Protein AF-A0A966WQX8-F1 (afdb_monomer_lite)

Foldseek 3Di:
DDDDDDDDPPPPDPPPDQDPVRLVVVQCVLPVPDAGQDDDDPPDGRSDGDHHPDDPPPPPVPVCPCPPPDDDDPDDDAADPQWDWDDDPDPPDTDTDGD

Sequence (99 aa):
MIMLAGPALAQRAAAPRPTSAAMEAARRYLCPHGGTPQRAVNGRRGGRCVPATGGFGDDSELRGWDTGLPAPNRAQIPCPVGTQAAPSAQPGAVRCVPG

Secondary structure (DSSP, 8-state):
--------------PPPPPHHHHHHHHHHH-TTSSEEPP-STT----PEEP-SS-S-S-TTTSSTTTTPPP---PPPPPPTTEEEEE-SSTT-EEEEE-

Radius of gyration: 25.57 Å; chains: 1; bounding box: 90×27×42 Å

Structure (mmCIF, N/CA/C/O backbone):
data_AF-A0A966WQX8-F1
#
_entry.id   AF-A0A966WQX8-F1
#
loop_
_atom_site.group_PDB
_atom_site.id
_atom_site.type_symbol
_atom_site.label_atom_id
_atom_site.label_alt_id
_atom_site.label_comp_id
_atom_site.label_asym_id
_atom_site.label_entity_id
_atom_site.label_seq_id
_atom_site.pdbx_PDB_ins_code
_atom_site.Cartn_x
_atom_site.Cartn_y
_atom_site.Cartn_z
_atom_site.occupancy
_atom_site.B_iso_or_equiv
_atom_site.auth_seq_id
_atom_site.auth_comp_id
_atom_site.auth_asym_id
_atom_site.auth_atom_id
_atom_site.pdbx_PDB_model_num
ATOM 1 N N . MET A 1 1 ? 69.005 -3.332 11.537 1.00 46.19 1 MET A N 1
ATOM 2 C CA . MET A 1 1 ? 67.608 -3.676 11.897 1.00 46.19 1 MET A CA 1
ATOM 3 C C . MET A 1 1 ? 66.947 -2.366 12.306 1.00 46.19 1 MET A C 1
ATOM 5 O O . MET A 1 1 ? 67.558 -1.670 13.093 1.00 46.19 1 MET A O 1
ATOM 9 N N . ILE A 1 2 ? 65.823 -1.888 11.772 1.00 46.59 2 ILE A N 1
ATOM 10 C CA . ILE A 1 2 ? 64.585 -2.542 11.329 1.00 46.59 2 ILE A CA 1
ATOM 11 C C . ILE A 1 2 ? 64.012 -1.714 10.154 1.00 46.59 2 ILE A C 1
ATOM 13 O O . ILE A 1 2 ? 63.853 -0.505 10.292 1.00 46.59 2 ILE A O 1
ATOM 17 N N . MET A 1 3 ? 63.703 -2.347 9.013 1.00 43.41 3 MET A N 1
ATOM 18 C CA . MET A 1 3 ? 62.809 -1.774 7.994 1.00 43.41 3 MET A CA 1
ATOM 19 C C . MET A 1 3 ? 61.364 -2.031 8.431 1.00 43.41 3 MET A C 1
ATOM 21 O O . MET A 1 3 ? 61.004 -3.182 8.672 1.00 43.41 3 MET A O 1
ATOM 25 N N . LEU A 1 4 ? 60.542 -0.987 8.524 1.00 50.53 4 LEU A N 1
ATOM 26 C CA . LEU A 1 4 ? 59.126 -1.097 8.870 1.00 50.53 4 LEU A CA 1
ATOM 27 C C . LEU A 1 4 ? 58.242 -0.654 7.698 1.00 50.53 4 LEU A C 1
ATOM 29 O O . LEU A 1 4 ? 58.240 0.508 7.310 1.00 50.53 4 LEU A O 1
ATOM 33 N N . ALA A 1 5 ? 57.473 -1.640 7.228 1.00 46.75 5 ALA A N 1
ATOM 34 C CA . ALA A 1 5 ? 56.115 -1.562 6.694 1.00 46.75 5 ALA A CA 1
ATOM 35 C C . ALA A 1 5 ? 55.864 -0.812 5.369 1.00 46.75 5 ALA A C 1
ATOM 37 O O . ALA A 1 5 ? 55.709 0.403 5.317 1.00 46.75 5 ALA A O 1
ATOM 38 N N . GLY A 1 6 ? 55.628 -1.600 4.312 1.00 47.56 6 GLY A N 1
ATOM 39 C CA . GLY A 1 6 ? 54.614 -1.242 3.315 1.00 47.56 6 GLY A CA 1
ATOM 40 C C . GLY A 1 6 ? 53.200 -1.256 3.926 1.00 47.56 6 GLY A C 1
ATOM 41 O O . GLY A 1 6 ? 52.997 -1.775 5.026 1.00 47.56 6 GLY A O 1
ATOM 42 N N . PRO A 1 7 ? 52.192 -0.790 3.174 1.00 53.38 7 PRO A N 1
ATOM 43 C CA . PRO A 1 7 ? 51.418 -1.811 2.486 1.00 53.38 7 PRO A CA 1
ATOM 44 C C . PRO A 1 7 ? 51.171 -1.511 1.009 1.00 53.38 7 PRO A C 1
ATOM 46 O O . PRO A 1 7 ? 51.083 -0.376 0.548 1.00 53.38 7 PRO A O 1
ATOM 49 N N . ALA A 1 8 ? 51.069 -2.630 0.300 1.00 49.59 8 ALA A N 1
ATOM 50 C CA . ALA A 1 8 ? 50.661 -2.823 -1.072 1.00 49.59 8 ALA A CA 1
ATOM 51 C C . ALA A 1 8 ? 49.694 -1.760 -1.617 1.00 49.59 8 ALA A C 1
ATOM 53 O O . ALA A 1 8 ? 48.584 -1.578 -1.112 1.00 49.59 8 ALA A O 1
ATOM 54 N N . LEU A 1 9 ? 50.072 -1.175 -2.757 1.00 47.41 9 LEU A N 1
ATOM 55 C CA . LEU A 1 9 ? 49.111 -0.739 -3.762 1.00 47.41 9 LEU A CA 1
ATOM 56 C C . LEU A 1 9 ? 48.229 -1.948 -4.086 1.00 47.41 9 LEU A C 1
ATOM 58 O O . LEU A 1 9 ? 48.629 -2.841 -4.833 1.00 47.41 9 LEU A O 1
ATOM 62 N N . ALA A 1 10 ? 47.047 -2.003 -3.476 1.00 50.28 10 ALA A N 1
ATOM 63 C CA . ALA A 1 10 ? 46.010 -2.946 -3.836 1.00 50.28 10 ALA A CA 1
ATOM 64 C C . ALA A 1 10 ? 45.597 -2.636 -5.278 1.00 50.28 10 ALA A C 1
ATOM 66 O O . ALA A 1 10 ? 44.727 -1.803 -5.538 1.00 50.28 10 ALA A O 1
ATOM 67 N N . GLN A 1 11 ? 46.268 -3.281 -6.231 1.00 55.78 11 GLN A N 1
ATOM 68 C CA . GLN A 1 11 ? 45.806 -3.369 -7.601 1.00 55.78 11 GLN A CA 1
ATOM 69 C C . GLN A 1 11 ? 44.424 -4.012 -7.526 1.00 55.78 11 GLN A C 1
ATOM 71 O O . GLN A 1 11 ? 44.296 -5.205 -7.250 1.00 55.78 11 GLN A O 1
ATOM 76 N N . ARG A 1 12 ? 43.372 -3.206 -7.701 1.00 51.53 12 ARG A N 1
ATOM 77 C CA . ARG A 1 12 ? 42.033 -3.720 -7.969 1.00 51.53 12 ARG A CA 1
ATOM 78 C C . ARG A 1 12 ? 42.152 -4.546 -9.241 1.00 51.53 12 ARG A C 1
ATOM 80 O O . ARG A 1 12 ? 42.136 -3.993 -10.337 1.00 51.53 12 ARG A O 1
ATOM 87 N N . ALA A 1 13 ? 42.296 -5.859 -9.080 1.00 58.91 13 ALA A N 1
ATOM 88 C CA . ALA A 1 13 ? 42.035 -6.803 -10.147 1.00 58.91 13 ALA A CA 1
ATOM 89 C C . ALA A 1 13 ? 40.702 -6.394 -10.781 1.00 58.91 13 ALA A C 1
ATOM 91 O O . ALA A 1 13 ? 39.743 -6.097 -10.058 1.00 58.91 13 ALA A O 1
ATOM 92 N N . ALA A 1 14 ? 40.670 -6.284 -12.110 1.00 60.56 14 ALA A N 1
ATOM 93 C CA . ALA A 1 14 ? 39.450 -5.957 -12.826 1.00 60.56 14 ALA A CA 1
ATOM 94 C C . ALA A 1 14 ? 38.375 -6.946 -12.370 1.00 60.56 14 ALA A C 1
ATOM 96 O O . ALA A 1 14 ? 38.499 -8.148 -12.607 1.00 60.56 14 ALA A O 1
ATOM 97 N N . ALA A 1 15 ? 37.379 -6.449 -11.632 1.00 63.81 15 ALA A N 1
ATOM 98 C CA . ALA A 1 15 ? 36.323 -7.301 -11.118 1.00 63.81 15 ALA A CA 1
ATOM 99 C C . ALA A 1 15 ? 35.710 -8.056 -12.307 1.00 63.81 15 ALA A C 1
ATOM 101 O O . ALA A 1 15 ? 35.499 -7.439 -13.362 1.00 63.81 15 ALA A O 1
ATOM 102 N N . PRO A 1 16 ? 35.458 -9.370 -12.175 1.00 74.00 16 PRO A N 1
ATOM 103 C CA . PRO A 1 16 ? 34.837 -10.130 -13.245 1.00 74.00 16 PRO A CA 1
ATOM 104 C C . PRO A 1 16 ? 33.554 -9.418 -13.662 1.00 74.00 16 PRO A C 1
ATOM 106 O O . PRO A 1 16 ? 32.789 -8.940 -12.815 1.00 74.00 16 PRO A O 1
ATOM 109 N N . ARG A 1 17 ? 33.345 -9.293 -14.979 1.00 79.94 17 ARG A N 1
ATOM 110 C CA . ARG A 1 17 ? 32.119 -8.675 -15.481 1.00 79.94 17 ARG A CA 1
ATOM 111 C C . ARG A 1 17 ? 30.934 -9.448 -14.898 1.00 79.94 17 ARG A C 1
ATOM 113 O O . ARG A 1 17 ? 30.936 -10.678 -14.971 1.00 79.94 17 ARG A O 1
ATOM 120 N N . PRO A 1 18 ? 29.949 -8.755 -14.309 1.00 80.31 18 PRO A N 1
ATOM 121 C CA . PRO A 1 18 ? 28.796 -9.426 -13.744 1.00 80.31 18 PRO A CA 1
ATOM 122 C C . PRO A 1 18 ? 28.079 -10.195 -14.852 1.00 80.31 18 PRO A C 1
ATOM 124 O O . PRO A 1 18 ? 27.876 -9.685 -15.957 1.00 80.31 18 PRO A O 1
ATOM 127 N N . THR A 1 19 ? 27.720 -11.439 -14.551 1.00 85.56 19 THR A N 1
ATOM 128 C CA . THR A 1 19 ? 26.913 -12.272 -15.441 1.00 85.56 19 THR A CA 1
ATOM 129 C C . THR A 1 19 ? 25.522 -11.658 -15.613 1.00 85.56 19 THR A C 1
ATOM 131 O O . THR A 1 19 ? 25.087 -10.833 -14.804 1.00 85.56 19 THR A O 1
ATOM 134 N N . SER A 1 20 ? 24.789 -12.070 -16.647 1.00 81.38 20 SER A N 1
ATOM 135 C CA . SER A 1 20 ? 23.391 -11.655 -16.834 1.00 81.38 20 SER A CA 1
ATOM 136 C C . SER A 1 20 ? 22.538 -11.957 -15.596 1.00 81.38 20 SER A C 1
ATOM 138 O O . SER A 1 20 ? 21.797 -11.087 -15.145 1.00 81.38 20 SER A O 1
ATOM 140 N N . ALA A 1 21 ? 22.731 -13.129 -14.981 1.00 81.94 21 ALA A N 1
ATOM 141 C CA . ALA A 1 21 ? 22.049 -13.525 -13.750 1.00 81.94 21 ALA A CA 1
ATOM 142 C C . ALA A 1 21 ? 22.393 -12.608 -12.562 1.00 81.94 21 ALA A C 1
ATOM 144 O O . ALA A 1 21 ? 21.508 -12.191 -11.816 1.00 81.94 21 ALA A O 1
ATOM 145 N N . ALA A 1 22 ? 23.667 -12.231 -12.402 1.00 83.38 22 ALA A N 1
ATOM 146 C CA . ALA A 1 22 ? 24.086 -11.300 -11.353 1.00 83.38 22 ALA A CA 1
ATOM 147 C C . ALA A 1 22 ? 23.497 -9.895 -11.567 1.00 83.38 22 ALA A C 1
ATOM 149 O O . ALA A 1 22 ? 23.079 -9.238 -10.613 1.00 83.38 22 ALA A O 1
ATOM 150 N N . MET A 1 23 ? 23.417 -9.446 -12.822 1.00 84.00 23 MET A N 1
ATOM 151 C CA . MET A 1 23 ? 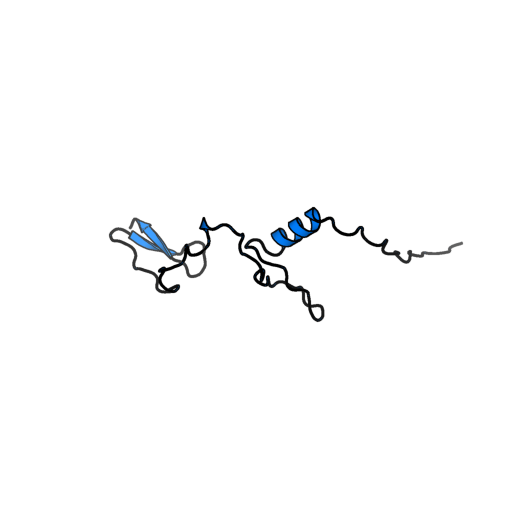22.783 -8.175 -13.174 1.00 84.00 23 MET A CA 1
ATOM 152 C C . MET A 1 23 ? 21.275 -8.195 -12.909 1.00 84.00 23 MET A C 1
ATOM 154 O O . MET A 1 23 ? 20.723 -7.190 -12.465 1.00 84.00 23 MET A O 1
ATOM 158 N N . GLU A 1 24 ? 20.602 -9.317 -13.154 1.00 82.56 24 GLU A N 1
ATOM 159 C CA . GLU A 1 24 ? 19.179 -9.482 -12.855 1.00 82.56 24 GLU A CA 1
ATOM 160 C C . GLU A 1 24 ? 18.906 -9.519 -11.345 1.00 82.56 24 GLU A C 1
ATOM 162 O O . GLU A 1 24 ? 18.024 -8.806 -10.861 1.00 82.56 24 GLU A O 1
ATOM 167 N N . ALA A 1 25 ? 19.712 -10.260 -10.578 1.00 83.62 25 ALA A N 1
ATOM 168 C CA . ALA A 1 25 ? 19.632 -10.280 -9.119 1.00 83.62 25 ALA A CA 1
ATOM 169 C C . ALA A 1 25 ? 19.827 -8.875 -8.523 1.00 83.62 25 ALA A C 1
ATOM 171 O O . ALA A 1 25 ? 19.054 -8.448 -7.664 1.00 83.62 25 ALA A O 1
ATOM 172 N N . ALA A 1 26 ? 20.799 -8.114 -9.036 1.00 82.00 26 ALA A N 1
ATOM 173 C CA . ALA A 1 26 ? 21.016 -6.730 -8.628 1.00 82.00 26 ALA A CA 1
ATOM 174 C C . ALA A 1 26 ? 19.816 -5.825 -8.959 1.00 82.00 26 ALA A C 1
ATOM 176 O O . ALA A 1 26 ? 19.461 -4.968 -8.151 1.00 82.00 26 ALA A O 1
ATOM 177 N N . ARG A 1 27 ? 19.152 -6.019 -10.109 1.00 82.31 27 ARG A N 1
ATOM 178 C CA . ARG A 1 27 ? 17.936 -5.264 -10.463 1.00 82.31 27 ARG A CA 1
ATOM 179 C C . ARG A 1 27 ? 16.792 -5.550 -9.495 1.00 82.31 27 ARG A C 1
ATOM 181 O O . ARG A 1 27 ? 16.196 -4.596 -9.013 1.00 82.31 27 ARG A O 1
ATOM 188 N N . ARG A 1 28 ? 16.523 -6.820 -9.170 1.00 85.69 28 ARG A N 1
ATOM 189 C CA . ARG A 1 28 ? 15.461 -7.200 -8.217 1.00 85.69 28 ARG A CA 1
ATOM 190 C C . ARG A 1 28 ? 15.739 -6.680 -6.809 1.00 85.69 28 ARG A C 1
ATOM 192 O O . ARG A 1 28 ? 14.825 -6.204 -6.149 1.00 85.69 28 ARG A O 1
ATOM 199 N N . TYR A 1 29 ? 16.999 -6.725 -6.372 1.00 85.31 29 TYR A N 1
ATOM 200 C CA . TYR A 1 29 ? 17.395 -6.199 -5.066 1.00 85.31 29 TYR A CA 1
ATOM 201 C C . TYR A 1 29 ? 17.226 -4.676 -4.975 1.00 85.31 29 TYR A C 1
ATOM 203 O O . TYR A 1 29 ? 16.733 -4.161 -3.977 1.00 85.31 29 TYR A O 1
ATOM 211 N N . LEU A 1 30 ? 17.625 -3.945 -6.020 1.00 84.06 30 LEU A N 1
ATOM 212 C CA . LEU A 1 30 ? 17.540 -2.482 -6.039 1.00 84.06 30 LEU A CA 1
ATOM 213 C C . LEU A 1 30 ? 16.121 -1.970 -6.333 1.00 84.06 30 LEU A C 1
ATOM 215 O O . LEU A 1 30 ? 15.768 -0.884 -5.882 1.00 84.06 30 LEU A O 1
ATOM 219 N N . CYS A 1 31 ? 15.325 -2.736 -7.079 1.00 84.62 31 CYS A N 1
ATOM 220 C CA . CYS A 1 31 ? 13.986 -2.378 -7.538 1.00 84.62 31 CYS A CA 1
ATOM 221 C C . CYS A 1 31 ? 13.012 -3.561 -7.355 1.00 84.62 31 CYS A C 1
ATOM 223 O O . CYS A 1 31 ? 12.673 -4.233 -8.332 1.00 84.62 31 CYS A O 1
ATOM 225 N N . PRO A 1 32 ? 12.536 -3.823 -6.120 1.00 82.94 32 PRO A N 1
ATOM 226 C CA . PRO A 1 32 ? 11.700 -4.991 -5.815 1.00 82.94 32 PRO A CA 1
ATOM 227 C C . PRO A 1 32 ? 10.331 -4.976 -6.511 1.00 82.94 32 PRO A C 1
ATOM 229 O O . PRO A 1 32 ? 9.748 -6.030 -6.732 1.00 82.94 32 PRO A O 1
ATOM 232 N N . HIS A 1 33 ? 9.835 -3.797 -6.898 1.00 81.12 33 HIS A N 1
ATOM 233 C CA . HIS A 1 33 ? 8.564 -3.623 -7.612 1.00 81.12 33 HIS A CA 1
ATOM 234 C C . HIS A 1 33 ? 8.733 -3.493 -9.139 1.00 81.12 33 HIS A C 1
ATOM 236 O O . HIS A 1 33 ? 7.811 -3.068 -9.829 1.00 81.12 33 HIS A O 1
ATOM 242 N N . GLY A 1 34 ? 9.910 -3.839 -9.674 1.00 77.31 34 GLY A N 1
ATOM 243 C CA . GLY A 1 34 ? 10.229 -3.724 -11.098 1.00 77.31 34 GLY A CA 1
ATOM 244 C C . GLY A 1 34 ? 10.869 -2.388 -11.493 1.00 77.31 34 GLY A C 1
ATOM 245 O O . GLY A 1 34 ? 11.077 -1.490 -10.676 1.00 77.31 34 GLY A O 1
ATOM 246 N N . GLY A 1 35 ? 11.229 -2.271 -12.774 1.00 79.75 35 GLY A N 1
ATOM 247 C CA . GLY A 1 35 ? 11.968 -1.129 -13.318 1.00 79.75 35 GLY A CA 1
ATOM 248 C C . GLY A 1 35 ? 13.486 -1.321 -13.321 1.00 79.75 35 GLY A C 1
ATOM 249 O O . GLY A 1 35 ? 14.009 -2.424 -13.152 1.00 79.75 35 GLY A O 1
ATOM 250 N N . THR A 1 36 ? 14.217 -0.235 -13.575 1.00 80.69 36 THR A N 1
ATOM 251 C CA . THR A 1 36 ? 15.684 -0.251 -13.630 1.00 80.69 36 THR A CA 1
ATOM 252 C C . THR A 1 36 ? 16.278 0.792 -12.688 1.00 80.69 36 THR A C 1
ATOM 254 O O . THR A 1 36 ? 15.747 1.900 -12.592 1.00 80.69 36 THR A O 1
ATOM 257 N N . PRO A 1 37 ? 17.364 0.471 -11.963 1.00 78.25 37 PRO A N 1
ATOM 258 C CA . PRO A 1 37 ? 17.982 1.432 -11.064 1.00 78.25 37 PRO A CA 1
ATOM 259 C C . PRO A 1 37 ? 18.539 2.603 -11.875 1.00 78.25 37 PRO A C 1
ATOM 261 O O . PRO A 1 37 ? 19.302 2.412 -12.828 1.00 78.25 37 PRO A O 1
ATOM 264 N N . GLN A 1 38 ? 18.161 3.824 -11.501 1.00 79.19 38 GLN A N 1
ATOM 265 C CA . GLN A 1 38 ? 18.688 5.028 -12.124 1.00 79.19 38 GLN A CA 1
ATOM 266 C C . GLN A 1 38 ? 20.200 5.087 -11.891 1.00 79.19 38 GLN A C 1
ATOM 268 O O . GLN A 1 38 ? 20.675 4.922 -10.765 1.00 79.19 38 GLN A O 1
ATOM 273 N N . ARG A 1 39 ? 20.981 5.330 -12.950 1.00 71.50 39 ARG A N 1
ATOM 274 C CA . ARG A 1 39 ? 22.426 5.533 -12.793 1.00 71.50 39 ARG A CA 1
ATOM 275 C C . ARG A 1 39 ? 22.675 6.719 -11.864 1.00 71.50 39 ARG A C 1
ATOM 277 O O . ARG A 1 39 ? 22.056 7.771 -12.005 1.00 71.50 39 ARG A O 1
ATOM 284 N N . ALA A 1 40 ? 23.608 6.541 -10.935 1.00 64.50 40 ALA A N 1
ATOM 285 C CA . ALA A 1 40 ? 24.103 7.620 -10.098 1.00 64.50 40 ALA A CA 1
ATOM 286 C C . ALA A 1 40 ? 24.705 8.719 -10.985 1.00 64.50 40 ALA A C 1
ATOM 288 O O . ALA A 1 40 ? 25.724 8.500 -11.641 1.00 64.50 40 ALA A O 1
ATOM 289 N N . VAL A 1 41 ? 24.081 9.894 -10.999 1.00 59.69 41 VAL A N 1
ATOM 290 C CA . VAL A 1 41 ? 24.664 11.112 -11.567 1.00 59.69 41 VAL A CA 1
ATOM 291 C C . VAL A 1 41 ? 25.282 11.889 -10.404 1.00 59.69 41 VAL A C 1
ATOM 293 O O . VAL A 1 41 ? 24.641 12.077 -9.369 1.00 59.69 41 VAL A O 1
ATOM 296 N N . ASN A 1 42 ? 26.542 12.306 -10.547 1.00 56.22 42 ASN A N 1
ATOM 297 C CA . ASN A 1 42 ? 27.277 13.114 -9.56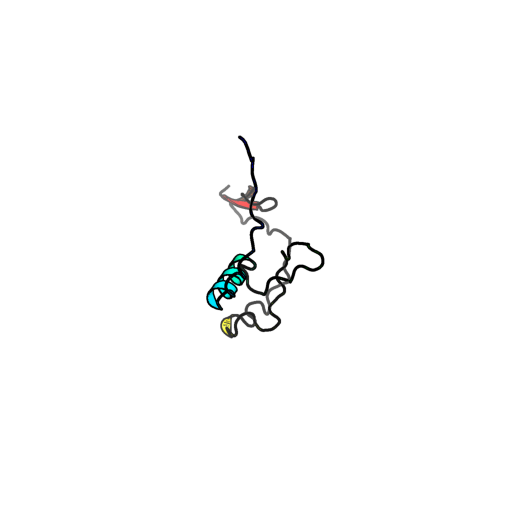2 1.00 56.22 42 ASN A CA 1
ATOM 298 C C . ASN A 1 42 ? 27.397 12.481 -8.161 1.00 56.22 42 ASN A C 1
ATOM 300 O O . ASN A 1 42 ? 27.158 13.133 -7.147 1.00 56.22 42 ASN A O 1
ATOM 304 N N . GLY A 1 43 ? 27.741 11.191 -8.089 1.00 54.50 43 GLY A N 1
ATOM 305 C CA . GLY A 1 43 ? 28.101 10.531 -6.825 1.00 54.50 43 GLY A CA 1
ATOM 306 C C . GLY A 1 43 ? 26.949 10.295 -5.838 1.00 54.50 43 GLY A C 1
ATOM 307 O O . GLY A 1 43 ? 27.170 9.709 -4.779 1.00 54.50 43 GLY A O 1
ATOM 308 N N . ARG A 1 44 ? 25.709 10.685 -6.164 1.00 54.47 44 ARG A N 1
ATOM 309 C CA . ARG A 1 44 ? 24.538 10.331 -5.352 1.00 54.47 44 ARG A CA 1
ATOM 310 C C . ARG A 1 44 ? 24.084 8.919 -5.698 1.00 54.47 44 ARG A C 1
ATOM 312 O O . ARG A 1 44 ? 23.853 8.616 -6.866 1.00 54.47 44 ARG A O 1
ATOM 319 N N . ARG A 1 45 ? 23.953 8.055 -4.683 1.00 58.09 45 ARG A N 1
ATOM 320 C CA . ARG A 1 45 ? 23.452 6.681 -4.849 1.00 58.09 45 ARG A CA 1
ATOM 321 C C . A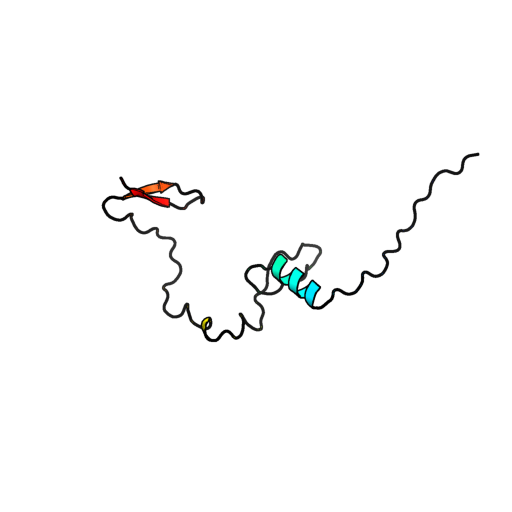RG A 1 45 ? 22.113 6.730 -5.592 1.00 58.09 45 ARG A C 1
ATOM 323 O O . ARG A 1 45 ? 21.179 7.386 -5.132 1.00 58.09 45 ARG A O 1
ATOM 330 N N . GLY A 1 46 ? 22.043 6.067 -6.743 1.00 58.38 46 GLY A N 1
ATOM 331 C CA . GLY A 1 46 ? 20.826 5.936 -7.538 1.00 58.38 46 GLY A CA 1
ATOM 332 C C . GLY A 1 46 ? 19.806 5.070 -6.808 1.00 58.38 46 GLY A C 1
ATOM 333 O O . GLY A 1 46 ? 19.752 3.869 -7.024 1.00 58.38 46 GLY A O 1
ATOM 334 N N . GLY A 1 47 ? 19.053 5.671 -5.886 1.00 63.31 47 GLY A N 1
ATOM 335 C CA . GLY A 1 47 ? 18.009 4.997 -5.107 1.00 63.31 47 GLY A CA 1
ATOM 336 C C . GLY A 1 47 ? 16.620 5.077 -5.740 1.00 63.31 47 GLY A C 1
ATOM 337 O O . GLY A 1 47 ? 15.651 4.639 -5.132 1.00 63.31 47 GLY A O 1
ATOM 338 N N . ARG A 1 48 ? 16.498 5.680 -6.929 1.00 71.94 48 ARG A N 1
ATOM 339 C CA . ARG A 1 48 ? 15.235 5.743 -7.669 1.00 71.94 48 ARG A CA 1
ATOM 340 C C . ARG A 1 48 ? 15.245 4.703 -8.776 1.00 71.94 48 ARG A C 1
ATOM 342 O O . ARG A 1 48 ? 16.200 4.620 -9.546 1.00 71.94 48 ARG A O 1
ATOM 349 N N . CYS A 1 49 ? 14.166 3.944 -8.860 1.00 77.44 49 CYS A N 1
ATOM 350 C CA . CYS A 1 49 ? 13.895 3.071 -9.987 1.00 77.44 49 CYS A CA 1
ATOM 351 C C . CYS A 1 49 ? 13.200 3.901 -11.061 1.00 77.44 49 CYS A C 1
ATOM 353 O O . CYS A 1 49 ? 12.176 4.529 -10.797 1.00 77.44 49 CYS A O 1
ATOM 355 N N . VAL A 1 50 ? 13.777 3.939 -12.258 1.00 77.31 50 VAL A N 1
ATOM 356 C CA . VAL A 1 50 ? 13.055 4.420 -13.434 1.00 77.31 50 VAL A CA 1
ATOM 357 C C . VAL A 1 50 ? 12.174 3.276 -13.930 1.00 77.31 50 VAL A C 1
ATOM 359 O O . VAL A 1 50 ? 12.666 2.140 -14.010 1.00 77.31 50 VAL A O 1
ATOM 362 N N . PRO A 1 51 ? 10.890 3.537 -14.240 1.00 63.34 51 PRO A N 1
ATOM 363 C CA . PRO A 1 51 ? 10.042 2.535 -14.868 1.00 63.34 51 PRO A CA 1
ATOM 364 C C . PRO A 1 51 ? 10.770 2.027 -16.108 1.00 63.34 51 PRO A C 1
ATOM 366 O O . PRO A 1 51 ? 11.367 2.814 -16.849 1.00 63.34 51 PRO A O 1
ATOM 369 N N . ALA A 1 52 ? 10.807 0.709 -16.291 1.00 63.81 52 ALA A N 1
ATOM 370 C CA . ALA A 1 52 ? 11.377 0.156 -17.504 1.00 63.81 52 ALA A CA 1
ATOM 371 C C . ALA A 1 52 ? 10.554 0.727 -18.665 1.00 63.81 52 ALA A C 1
ATOM 373 O O . ALA A 1 52 ? 9.363 0.455 -18.774 1.00 63.81 52 ALA A O 1
ATOM 374 N N . THR A 1 53 ? 11.170 1.548 -19.516 1.00 54.72 53 THR A N 1
ATOM 375 C CA . THR A 1 53 ? 10.526 2.079 -20.730 1.00 54.72 53 THR A CA 1
ATOM 376 C C . THR A 1 53 ? 10.194 0.980 -21.746 1.00 54.72 53 THR A C 1
ATOM 378 O O . THR A 1 53 ? 9.630 1.263 -22.794 1.00 54.72 53 THR A O 1
ATOM 381 N N . GLY A 1 54 ? 10.485 -0.279 -21.416 1.00 51.38 54 GLY A N 1
ATOM 382 C CA . GLY A 1 54 ? 9.850 -1.457 -21.979 1.00 51.38 54 GLY A CA 1
ATOM 383 C C . GLY A 1 54 ? 9.327 -2.319 -20.840 1.00 51.38 54 GLY A C 1
ATOM 384 O O . GLY A 1 54 ? 10.113 -2.962 -20.151 1.00 51.38 54 GLY A O 1
ATOM 385 N N . GLY A 1 55 ? 8.010 -2.290 -20.662 1.00 45.62 55 GLY A N 1
ATOM 386 C CA . GLY A 1 55 ? 7.245 -3.340 -20.015 1.00 45.62 55 GLY A CA 1
ATOM 387 C C . GLY A 1 55 ? 7.489 -3.553 -18.518 1.00 45.62 55 GLY A C 1
ATOM 388 O O . GLY A 1 55 ? 8.399 -4.268 -18.104 1.00 45.62 55 GLY A O 1
ATOM 389 N N . PHE A 1 56 ? 6.502 -3.154 -17.710 1.00 51.31 56 PHE A N 1
ATOM 390 C CA . PHE A 1 56 ? 5.849 -4.204 -16.918 1.00 51.31 56 PHE A CA 1
ATOM 391 C C . PHE A 1 56 ? 5.634 -5.384 -17.860 1.00 51.31 56 PHE A C 1
ATOM 393 O O . PHE A 1 56 ? 5.234 -5.135 -19.000 1.00 51.31 56 PHE A O 1
ATOM 400 N N . GLY A 1 57 ? 6.033 -6.586 -17.437 1.00 49.00 57 GLY A N 1
ATOM 401 C CA . GLY A 1 57 ? 6.078 -7.773 -18.285 1.00 49.00 57 GLY A CA 1
ATOM 402 C C . GLY A 1 57 ? 4.911 -7.815 -19.264 1.00 49.00 57 GLY A C 1
ATOM 403 O O . GLY A 1 57 ? 3.820 -7.335 -18.959 1.00 49.00 57 GLY A O 1
ATOM 404 N N . ASP A 1 58 ? 5.152 -8.376 -20.442 1.00 53.62 58 ASP A N 1
ATOM 405 C CA . ASP A 1 58 ? 4.150 -8.629 -21.484 1.00 53.62 58 ASP A CA 1
ATOM 406 C C . ASP A 1 58 ? 3.076 -9.645 -21.031 1.00 53.62 58 ASP A C 1
ATOM 408 O O . ASP A 1 58 ? 2.574 -10.456 -21.797 1.00 53.62 58 ASP A O 1
ATOM 412 N N . ASP A 1 59 ? 2.760 -9.623 -19.742 1.00 53.88 59 ASP A N 1
ATOM 413 C CA . ASP A 1 59 ? 1.639 -10.238 -19.097 1.00 53.88 59 ASP A CA 1
ATOM 414 C C . ASP A 1 59 ? 0.411 -9.426 -19.498 1.00 53.88 59 ASP A C 1
ATOM 416 O O . ASP A 1 59 ? 0.061 -8.394 -18.912 1.00 53.88 59 ASP A O 1
ATOM 420 N N . SER A 1 60 ? -0.213 -9.866 -20.585 1.00 59.22 60 SER A N 1
ATOM 421 C CA . SER A 1 60 ? -1.476 -9.325 -21.075 1.00 59.22 60 SER A CA 1
ATOM 422 C C . SER A 1 60 ? -2.558 -9.309 -19.993 1.00 59.22 60 SER A C 1
ATOM 424 O O . SER A 1 60 ? -3.468 -8.492 -20.077 1.00 59.22 60 SER A O 1
ATOM 426 N N . GLU A 1 61 ? -2.438 -10.147 -18.958 1.00 62.81 61 GLU A N 1
ATOM 427 C CA . GLU A 1 61 ? -3.352 -10.188 -17.813 1.00 62.81 61 GLU A CA 1
ATOM 428 C C . GLU A 1 61 ? -3.192 -8.984 -16.865 1.00 62.81 61 GLU A C 1
ATOM 430 O O . GLU A 1 61 ? -4.157 -8.563 -16.230 1.00 62.81 61 GLU A O 1
ATOM 435 N N . LEU A 1 62 ? -2.003 -8.372 -16.798 1.00 60.22 62 LEU A N 1
ATOM 436 C CA . LEU A 1 62 ? -1.739 -7.171 -15.994 1.00 60.22 62 LEU A CA 1
ATOM 437 C C . LEU A 1 62 ? -1.926 -5.872 -16.790 1.00 60.22 62 LEU A C 1
ATOM 439 O O . LEU A 1 62 ? -1.793 -4.773 -16.247 1.00 60.22 62 LEU A O 1
ATOM 443 N N . ARG A 1 63 ? -2.206 -5.943 -18.092 1.00 62.88 63 ARG A N 1
ATOM 444 C CA . ARG A 1 63 ? -2.408 -4.738 -18.894 1.00 62.88 63 ARG A CA 1
ATOM 445 C C . ARG A 1 63 ? -3.869 -4.295 -18.760 1.00 62.88 63 ARG A C 1
ATOM 447 O O . ARG A 1 63 ? -4.749 -4.822 -19.426 1.00 62.88 63 ARG A O 1
ATOM 454 N N . GLY A 1 64 ? -4.112 -3.310 -17.894 1.00 71.88 64 GLY A N 1
ATOM 455 C CA . GLY A 1 64 ? -5.425 -2.684 -17.720 1.00 71.88 64 GLY A CA 1
ATOM 456 C C . GLY A 1 64 ? -6.258 -3.201 -16.546 1.00 71.88 64 GLY A C 1
ATOM 457 O O . GLY A 1 64 ? -7.427 -2.835 -16.463 1.00 71.88 64 GLY A O 1
ATOM 458 N N . TRP A 1 65 ? -5.682 -3.981 -15.622 1.00 79.69 65 TRP A N 1
ATOM 459 C CA . TRP A 1 65 ? -6.365 -4.395 -14.382 1.00 79.69 65 TRP A CA 1
ATOM 460 C C . TRP A 1 65 ? -6.857 -3.205 -13.540 1.00 79.69 65 TRP A C 1
ATOM 462 O O . TRP A 1 65 ? -7.788 -3.339 -12.751 1.00 79.69 65 TRP A O 1
ATOM 472 N N . ASP A 1 66 ? -6.234 -2.040 -13.710 1.00 77.81 66 ASP A N 1
ATOM 473 C CA . ASP A 1 66 ? -6.560 -0.780 -13.052 1.00 77.81 66 ASP A CA 1
ATOM 474 C C . ASP A 1 66 ? -7.555 0.091 -13.843 1.00 77.81 66 ASP A C 1
ATOM 476 O O . ASP A 1 66 ? -7.975 1.151 -13.372 1.00 77.81 66 ASP A O 1
ATOM 480 N N . THR A 1 67 ? -7.983 -0.353 -15.030 1.00 82.00 67 THR A N 1
ATOM 481 C CA . THR A 1 67 ? -8.912 0.396 -15.886 1.00 82.00 67 THR A CA 1
ATOM 482 C C . THR A 1 67 ? -10.294 0.456 -15.238 1.00 82.00 67 THR A C 1
ATOM 484 O O . THR A 1 67 ? -10.943 -0.564 -15.025 1.00 82.00 67 THR A O 1
ATOM 487 N N . GLY A 1 68 ? -10.768 1.670 -14.945 1.00 80.75 68 GLY A N 1
ATOM 488 C CA . GLY A 1 68 ? -12.069 1.905 -14.308 1.00 80.75 68 GLY A CA 1
ATOM 489 C C . GLY A 1 68 ? -12.032 1.935 -12.779 1.00 80.75 68 GLY A C 1
ATOM 490 O O . GLY A 1 68 ? -13.062 2.208 -12.160 1.00 80.75 68 GLY A O 1
ATOM 491 N N . LEU A 1 69 ? -10.866 1.722 -12.156 1.00 80.06 69 LEU A N 1
ATOM 492 C CA . LEU A 1 69 ? -10.716 1.989 -10.730 1.00 80.06 69 LEU A CA 1
ATOM 493 C C . LEU A 1 69 ? -10.762 3.506 -10.473 1.00 80.06 69 LEU A C 1
ATOM 495 O O . LEU A 1 69 ? -10.175 4.287 -11.228 1.00 80.06 69 LEU A O 1
ATOM 499 N N . PRO A 1 70 ? -11.451 3.954 -9.410 1.00 77.06 70 PRO A N 1
ATOM 500 C CA . PRO A 1 70 ? -11.443 5.358 -9.030 1.00 77.06 70 PRO A CA 1
ATOM 501 C C . PRO A 1 70 ? -10.026 5.804 -8.654 1.00 77.06 70 PRO A C 1
ATOM 503 O O . PRO A 1 70 ? -9.218 5.019 -8.154 1.00 77.06 70 PRO A O 1
ATOM 506 N N . ALA A 1 71 ? -9.739 7.093 -8.852 1.00 79.25 71 ALA A N 1
ATOM 507 C CA . ALA A 1 71 ? -8.477 7.679 -8.415 1.00 79.25 71 ALA A CA 1
ATOM 508 C C . ALA A 1 71 ? -8.243 7.407 -6.914 1.00 79.25 71 ALA A C 1
ATOM 510 O O . ALA A 1 71 ? -9.202 7.432 -6.133 1.00 79.25 71 ALA A O 1
ATOM 511 N N . PRO A 1 72 ? -6.989 7.170 -6.485 1.00 77.62 72 PRO A N 1
ATOM 512 C CA . PRO A 1 72 ? -6.686 6.872 -5.093 1.00 77.62 72 PRO A CA 1
ATOM 513 C C . PRO A 1 72 ? -7.170 8.008 -4.187 1.00 77.62 72 PRO A C 1
ATOM 515 O O . PRO A 1 72 ? -6.682 9.137 -4.257 1.00 77.62 72 PRO A O 1
ATOM 518 N N . ASN A 1 73 ? -8.137 7.698 -3.325 1.00 79.75 73 ASN A N 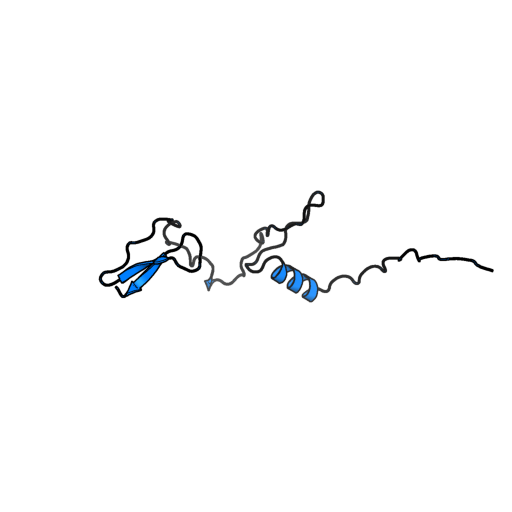1
ATOM 519 C CA . ASN A 1 73 ? -8.686 8.628 -2.349 1.00 79.75 73 ASN A CA 1
ATOM 520 C C . ASN A 1 73 ? -8.021 8.399 -0.984 1.00 79.75 73 ASN A C 1
ATOM 522 O O . ASN A 1 73 ? -7.790 7.264 -0.575 1.00 79.75 73 ASN A O 1
ATOM 526 N N . ARG A 1 74 ? -7.709 9.487 -0.273 1.00 74.12 74 ARG A N 1
ATOM 527 C CA . ARG A 1 74 ? -7.171 9.448 1.098 1.00 74.12 74 ARG A CA 1
ATOM 528 C C . ARG A 1 74 ? -8.263 9.475 2.171 1.00 74.12 74 ARG A C 1
ATOM 530 O O . ARG A 1 74 ? -7.942 9.403 3.353 1.00 74.12 74 ARG A O 1
ATOM 537 N N . ALA A 1 75 ? -9.530 9.603 1.779 1.00 79.12 75 ALA A N 1
ATOM 538 C CA . ALA A 1 75 ? -10.657 9.522 2.693 1.00 79.12 75 ALA A CA 1
ATOM 539 C C . ALA A 1 75 ? -10.778 8.099 3.250 1.00 79.12 75 ALA A C 1
ATOM 541 O O . ALA A 1 75 ? -10.942 7.136 2.501 1.00 79.12 75 ALA A O 1
ATOM 542 N N . GLN A 1 76 ? -10.703 7.977 4.573 1.00 75.69 76 GLN A N 1
ATOM 543 C CA . GLN A 1 76 ? -11.021 6.731 5.258 1.00 75.69 76 GLN A CA 1
ATOM 544 C C . GLN A 1 76 ? -12.541 6.595 5.330 1.00 75.69 76 GLN A C 1
ATOM 546 O O . GLN A 1 76 ? -13.239 7.514 5.758 1.00 75.69 76 GLN A O 1
ATOM 551 N N . ILE A 1 77 ? -13.045 5.451 4.878 1.00 84.50 77 ILE A N 1
ATOM 552 C CA . ILE A 1 77 ? -14.461 5.108 4.994 1.00 84.50 77 ILE A CA 1
ATOM 553 C C . ILE A 1 77 ? -14.764 4.879 6.487 1.00 84.50 77 ILE A C 1
ATOM 555 O O . ILE A 1 77 ? -13.909 4.325 7.187 1.00 84.50 77 ILE A O 1
ATOM 559 N N . PRO A 1 78 ? -15.938 5.294 7.000 1.00 88.94 78 PRO A N 1
ATOM 560 C CA . PRO A 1 78 ? -16.335 4.992 8.371 1.00 88.94 78 PRO A CA 1
ATOM 561 C C . PRO A 1 78 ? -16.317 3.486 8.655 1.00 88.94 78 PRO A C 1
ATOM 563 O O . PRO A 1 78 ? -16.589 2.676 7.765 1.00 88.94 78 PRO A O 1
ATOM 566 N N . CYS A 1 79 ? -16.041 3.111 9.905 1.00 92.12 79 CYS A N 1
ATOM 567 C CA . CYS A 1 79 ? -16.151 1.717 10.316 1.00 92.12 79 CYS A CA 1
ATOM 568 C C . CYS A 1 79 ? -17.606 1.222 10.198 1.00 92.12 79 CYS A C 1
ATOM 570 O O . CYS A 1 79 ? -18.532 1.981 10.502 1.00 92.12 79 CYS A O 1
ATOM 572 N N . PRO A 1 80 ? -17.826 -0.026 9.741 1.00 93.25 80 PRO A N 1
ATOM 573 C CA . PRO A 1 80 ? -19.163 -0.601 9.652 1.00 93.25 80 PRO A CA 1
ATOM 574 C C . PRO A 1 80 ? -19.816 -0.731 11.037 1.00 93.25 80 PRO A C 1
ATOM 576 O O . PRO A 1 80 ? -19.136 -0.756 12.064 1.00 93.25 80 PRO A O 1
ATOM 579 N N . VAL A 1 81 ? -21.147 -0.842 11.062 1.00 94.88 81 VAL A N 1
ATOM 580 C CA . VAL A 1 81 ? -21.931 -1.022 12.299 1.00 94.88 81 VAL A CA 1
ATOM 581 C C . VAL A 1 81 ? -21.404 -2.211 13.114 1.00 94.88 81 VAL A C 1
ATOM 583 O O . VAL A 1 81 ? -21.120 -3.269 12.556 1.00 94.88 81 VAL A O 1
ATOM 586 N N . GLY A 1 82 ? -21.289 -2.033 14.435 1.00 94.38 82 GLY A N 1
ATOM 587 C CA . GLY A 1 82 ? -20.743 -3.040 15.358 1.00 94.38 82 GLY A CA 1
ATOM 588 C C . GLY A 1 82 ? -19.213 -3.100 15.391 1.00 94.38 82 GLY A C 1
ATOM 589 O O . GLY A 1 82 ? -18.641 -4.044 15.941 1.00 94.38 82 GLY A O 1
ATOM 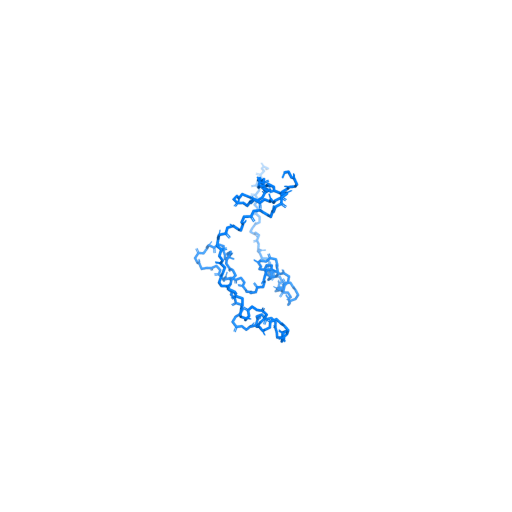590 N N . THR A 1 83 ? -18.545 -2.126 14.766 1.00 95.88 83 THR A N 1
ATOM 591 C CA . THR A 1 83 ? -17.097 -1.964 14.850 1.00 95.88 83 THR A CA 1
ATOM 592 C C . THR A 1 83 ? -16.711 -0.518 15.145 1.00 95.88 83 THR A C 1
ATOM 594 O O . THR A 1 83 ? -17.379 0.428 14.729 1.00 95.88 83 THR A O 1
ATOM 597 N N . GLN A 1 84 ? -15.581 -0.352 15.824 1.00 93.88 84 GLN A N 1
ATOM 598 C CA . GLN A 1 84 ? -15.004 0.932 16.203 1.00 93.88 84 GLN A CA 1
ATOM 599 C C . GLN A 1 84 ? -13.611 1.112 15.595 1.00 93.88 84 GLN A C 1
ATOM 601 O O . GLN A 1 84 ? -12.868 0.147 15.390 1.00 93.88 84 GLN A O 1
ATOM 606 N N . ALA A 1 85 ? -13.247 2.361 15.308 1.00 93.31 85 ALA A N 1
ATOM 607 C CA . ALA A 1 85 ? -11.934 2.696 14.775 1.00 93.31 85 ALA A CA 1
ATOM 608 C C . ALA A 1 85 ? -10.861 2.578 15.868 1.00 93.31 85 ALA A C 1
ATOM 610 O O . ALA A 1 85 ? -10.934 3.232 16.905 1.00 93.31 85 ALA A O 1
ATOM 611 N N . ALA A 1 86 ? -9.834 1.774 15.608 1.00 92.56 86 ALA A N 1
ATOM 612 C CA . ALA A 1 86 ? -8.666 1.609 16.461 1.00 92.56 86 ALA A CA 1
ATOM 613 C C . ALA A 1 86 ? -7.378 1.900 15.671 1.00 92.56 86 ALA A C 1
ATOM 615 O O . ALA A 1 86 ? -7.309 1.621 14.470 1.00 92.56 86 ALA A O 1
ATOM 616 N N . PRO A 1 87 ? -6.323 2.427 16.313 1.00 91.19 87 PRO A N 1
ATOM 617 C CA . PRO A 1 87 ? -5.043 2.649 15.648 1.00 91.19 87 PRO A CA 1
ATOM 618 C C . PRO A 1 87 ? -4.447 1.326 15.148 1.00 91.19 87 PRO A C 1
ATOM 620 O O . PRO A 1 87 ? -4.491 0.303 15.838 1.00 91.19 87 PRO A O 1
ATOM 623 N N . SER A 1 88 ? -3.882 1.333 13.940 1.00 89.19 88 SER A N 1
ATOM 624 C CA . SER A 1 88 ? -3.147 0.193 13.380 1.00 89.19 88 SER A CA 1
ATOM 625 C C . SER A 1 88 ? -1.638 0.292 13.654 1.00 89.19 88 SER A C 1
ATOM 627 O O . SER A 1 88 ? -1.161 1.289 14.189 1.00 89.19 88 SER A O 1
ATOM 629 N N . ALA A 1 89 ? -0.877 -0.745 13.286 1.00 89.31 89 ALA A N 1
ATOM 630 C CA . ALA A 1 89 ? 0.586 -0.717 13.373 1.00 89.31 89 ALA A CA 1
ATOM 631 C C . ALA A 1 89 ? 1.228 0.281 12.388 1.00 89.31 89 ALA A C 1
ATOM 633 O O . ALA A 1 89 ? 2.363 0.703 12.596 1.00 89.31 89 ALA A O 1
ATOM 634 N N . GLN A 1 90 ? 0.510 0.665 11.327 1.00 85.25 90 GLN A N 1
ATOM 635 C CA . GLN A 1 90 ? 0.979 1.627 10.339 1.00 85.25 90 GLN A CA 1
ATOM 636 C C . GLN A 1 90 ? 0.585 3.053 10.768 1.00 85.25 90 GLN A C 1
ATOM 638 O O . GLN A 1 90 ? -0.606 3.320 10.968 1.00 85.25 90 GLN A O 1
ATOM 643 N N . PRO A 1 91 ? 1.541 3.996 10.871 1.00 85.44 91 PRO A N 1
ATOM 644 C CA . PRO A 1 91 ? 1.243 5.381 11.218 1.00 85.44 91 PRO A CA 1
ATOM 645 C C . PRO A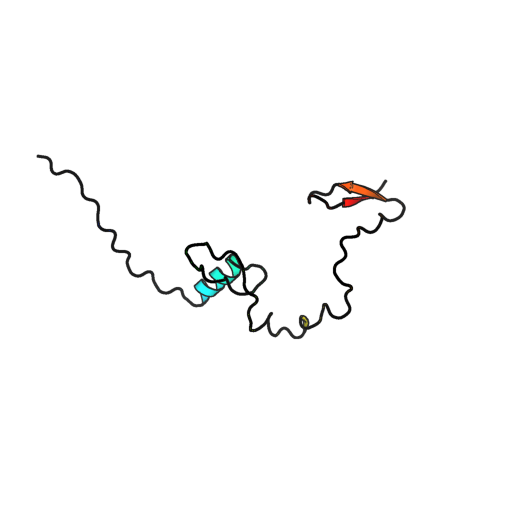 1 91 ? 0.216 6.006 10.267 1.00 85.44 91 PRO A C 1
ATOM 647 O O . PRO A 1 91 ? 0.361 5.942 9.047 1.00 85.44 91 PRO A O 1
ATOM 650 N N . GLY A 1 92 ? -0.829 6.612 10.834 1.00 82.44 92 GLY A N 1
ATOM 651 C CA . GLY A 1 92 ? -1.901 7.263 10.073 1.00 82.44 92 GLY A CA 1
ATOM 652 C C . GLY A 1 92 ? -2.963 6.320 9.494 1.00 82.44 92 GLY A C 1
ATOM 653 O O . GLY A 1 92 ? -3.888 6.799 8.840 1.00 82.44 92 GLY A O 1
ATOM 654 N N . ALA A 1 93 ? -2.877 5.008 9.743 1.00 85.69 93 ALA A N 1
ATOM 655 C CA . ALA A 1 93 ? -3.904 4.047 9.351 1.00 85.69 93 ALA A CA 1
ATOM 656 C C . ALA A 1 93 ? -4.709 3.556 10.563 1.00 85.69 93 ALA A C 1
ATOM 658 O O . ALA A 1 93 ? -4.150 3.230 11.618 1.00 85.69 93 ALA A O 1
ATOM 659 N N . VAL A 1 94 ? -6.026 3.463 10.386 1.00 90.56 94 VAL A N 1
ATOM 660 C CA . VAL A 1 94 ? -6.969 2.911 11.366 1.00 90.56 94 VAL A CA 1
ATOM 661 C C . VAL A 1 94 ? -7.441 1.530 10.917 1.00 90.56 94 VAL A C 1
ATOM 663 O O . VAL A 1 94 ? -7.534 1.254 9.722 1.00 90.56 94 VAL A O 1
ATOM 666 N N . ARG A 1 95 ? -7.737 0.657 11.878 1.00 91.62 95 ARG A N 1
ATOM 667 C CA . ARG A 1 95 ? -8.421 -0.621 11.660 1.00 91.62 95 ARG A CA 1
ATOM 668 C C . ARG A 1 95 ? -9.761 -0.602 12.379 1.00 91.62 95 ARG A C 1
ATOM 670 O O . ARG A 1 95 ? -9.863 -0.030 13.460 1.00 91.62 95 ARG A O 1
ATOM 677 N N . CYS A 1 96 ? -10.758 -1.266 11.818 1.00 94.19 96 CYS A N 1
ATOM 678 C CA . CYS A 1 96 ? -12.013 -1.485 12.522 1.00 94.19 96 CYS A CA 1
ATOM 679 C C . CYS A 1 96 ? -11.883 -2.737 13.394 1.00 94.19 96 CYS A C 1
ATOM 681 O O . CYS A 1 96 ? -11.416 -3.777 12.926 1.00 94.19 96 CYS A O 1
ATOM 683 N N . VAL A 1 97 ? -12.243 -2.625 14.669 1.00 94.56 97 VAL A N 1
ATOM 684 C CA . VAL A 1 97 ? -12.274 -3.741 15.624 1.00 94.56 97 VAL A CA 1
ATOM 685 C C . VAL A 1 97 ? -13.692 -3.902 16.167 1.00 94.56 97 VAL A C 1
ATOM 687 O O . VAL A 1 97 ? -14.397 -2.897 16.250 1.00 94.56 97 VAL A O 1
ATOM 690 N N . PRO A 1 98 ? -14.132 -5.117 16.536 1.00 95.25 98 PRO A N 1
ATOM 691 C CA . PRO A 1 98 ? -15.426 -5.303 17.190 1.00 95.25 98 PRO A CA 1
ATOM 692 C C . PRO A 1 98 ? -15.545 -4.427 18.445 1.00 95.25 98 PRO A C 1
ATOM 694 O O . PRO A 1 98 ? -14.591 -4.351 19.229 1.00 95.25 98 PRO A O 1
ATOM 697 N N . GLY A 1 99 ? -16.686 -3.760 18.619 1.00 77.44 99 GLY A N 1
ATOM 698 C CA . GLY A 1 99 ? -16.942 -2.881 19.763 1.00 77.44 99 GLY A CA 1
ATOM 699 C C . GLY A 1 99 ? -18.182 -2.025 19.604 1.00 77.44 99 GLY A C 1
ATOM 700 O O . GLY A 1 99 ? -18.518 -1.698 18.443 1.00 77.44 99 GLY A O 1
#

pLDDT: mean 73.15, std 15.24, range [43.41, 95.88]